Protein AF-A0A835H9G9-F1 (afdb_monomer)

Structure (mmCIF, N/CA/C/O backbone):
data_AF-A0A835H9G9-F1
#
_entry.id   AF-A0A835H9G9-F1
#
loop_
_atom_site.group_PDB
_atom_site.id
_atom_site.type_symbol
_atom_site.label_atom_id
_atom_site.label_alt_id
_atom_site.label_comp_id
_atom_site.label_asym_id
_atom_site.label_entity_id
_atom_site.label_seq_id
_atom_site.pdbx_PDB_ins_code
_atom_site.Cartn_x
_atom_site.Cartn_y
_atom_site.Cartn_z
_atom_site.occupancy
_atom_site.B_iso_or_equiv
_atom_site.auth_seq_id
_atom_site.auth_comp_id
_atom_site.auth_asym_id
_atom_site.auth_atom_id
_atom_site.pdbx_PDB_model_num
ATOM 1 N N . MET A 1 1 ? -24.952 -3.875 29.682 1.00 36.81 1 MET A N 1
ATOM 2 C CA . MET A 1 1 ? -23.754 -3.624 28.856 1.00 36.81 1 MET A CA 1
ATOM 3 C C . MET A 1 1 ? -24.243 -3.064 27.539 1.00 36.81 1 MET A 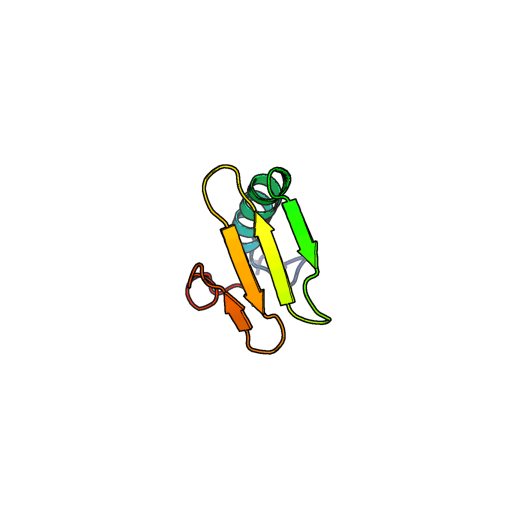C 1
ATOM 5 O O . MET A 1 1 ? -24.861 -3.796 26.782 1.00 36.8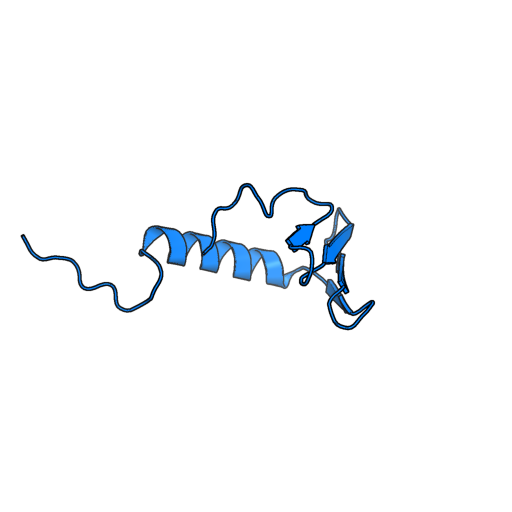1 1 MET A O 1
ATOM 9 N N . GLU A 1 2 ? -24.079 -1.764 27.313 1.00 47.78 2 GLU A N 1
ATOM 10 C CA . GLU A 1 2 ? -24.387 -1.172 26.011 1.00 47.78 2 GLU A CA 1
ATOM 11 C C . GLU A 1 2 ? -23.317 -1.621 25.017 1.00 47.78 2 GLU A C 1
ATOM 13 O O . GLU A 1 2 ? -22.142 -1.267 25.143 1.00 47.78 2 GLU A O 1
ATOM 18 N N . CYS A 1 3 ? -23.710 -2.424 24.029 1.00 55.66 3 CYS A N 1
ATOM 19 C CA . CYS A 1 3 ? -22.928 -2.555 22.811 1.00 55.66 3 CYS A CA 1
ATOM 20 C C . CYS A 1 3 ? -22.880 -1.159 22.191 1.00 55.66 3 CYS A C 1
ATOM 22 O O . CYS A 1 3 ? -23.899 -0.657 21.721 1.00 55.66 3 CYS A O 1
ATOM 24 N N . LYS A 1 4 ? -21.717 -0.499 22.249 1.00 60.84 4 LYS A N 1
ATOM 25 C CA . LYS A 1 4 ? -21.478 0.743 21.512 1.00 60.84 4 LYS A CA 1
ATOM 26 C C . LYS A 1 4 ? -21.839 0.453 20.058 1.00 60.84 4 LYS A C 1
ATOM 28 O O . LYS A 1 4 ? -21.122 -0.300 19.411 1.00 60.84 4 LYS A O 1
ATOM 33 N N . ASN A 1 5 ? -22.969 0.970 19.587 1.00 61.97 5 ASN A N 1
ATOM 34 C CA . ASN A 1 5 ? -23.421 0.765 18.218 1.00 61.97 5 ASN A CA 1
ATOM 35 C C . ASN A 1 5 ? -22.351 1.342 17.287 1.00 61.97 5 ASN A C 1
ATOM 37 O O . ASN A 1 5 ? -22.154 2.559 17.257 1.00 61.97 5 ASN A O 1
ATOM 41 N 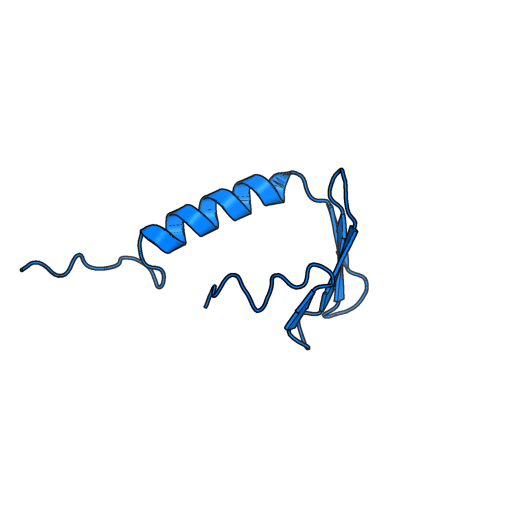N . TRP A 1 6 ? -21.608 0.476 16.594 1.00 62.44 6 TRP A N 1
ATOM 42 C CA . TRP A 1 6 ? -20.664 0.918 15.573 1.00 62.44 6 TRP A CA 1
ATOM 43 C C . TRP A 1 6 ? -21.489 1.597 14.483 1.00 62.44 6 TRP A C 1
ATOM 45 O O . TRP A 1 6 ? -22.424 1.008 13.946 1.00 62.44 6 TRP A O 1
ATOM 55 N N . LYS A 1 7 ? -21.201 2.872 14.216 1.00 68.56 7 LYS A N 1
ATOM 56 C CA . LYS A 1 7 ? -21.908 3.642 13.184 1.00 68.56 7 LYS A CA 1
ATOM 57 C C . LYS A 1 7 ? -21.376 3.343 11.779 1.00 68.56 7 LYS A C 1
ATOM 59 O O . LYS A 1 7 ? -21.989 3.760 10.803 1.00 68.56 7 LYS A O 1
ATOM 64 N N . THR A 1 8 ? -20.251 2.640 11.686 1.00 74.25 8 THR A N 1
ATOM 65 C CA . THR A 1 8 ? -19.556 2.287 10.448 1.00 74.25 8 THR A CA 1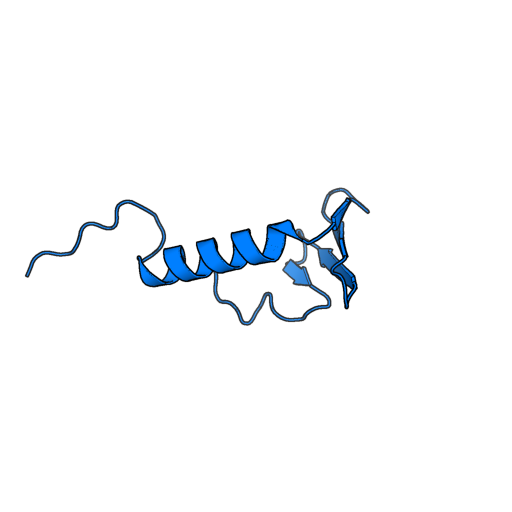
ATOM 66 C C . THR A 1 8 ? -19.113 0.820 10.492 1.00 74.25 8 THR A C 1
ATOM 68 O O . THR A 1 8 ? -19.274 0.135 11.504 1.00 74.25 8 THR A O 1
ATOM 71 N N . ILE A 1 9 ? -18.567 0.328 9.376 1.00 80.44 9 ILE A N 1
ATOM 72 C CA . ILE A 1 9 ? -18.033 -1.039 9.245 1.00 80.44 9 ILE A CA 1
ATOM 73 C C . ILE A 1 9 ? -16.750 -1.222 10.079 1.00 80.44 9 ILE A C 1
ATOM 75 O O . ILE A 1 9 ? -16.430 -2.336 10.492 1.00 80.44 9 ILE A O 1
ATOM 79 N N . LEU A 1 10 ? -16.021 -0.136 10.350 1.00 82.19 10 LEU A N 1
ATOM 80 C CA . LEU A 1 10 ? -14.768 -0.167 11.094 1.00 82.19 10 LEU A CA 1
ATOM 81 C C . LEU A 1 10 ? -15.014 0.070 12.584 1.00 82.19 10 LEU A C 1
ATOM 83 O O . LEU A 1 10 ? -15.857 0.866 12.989 1.00 82.19 10 LEU A O 1
ATOM 87 N N . CYS A 1 11 ? -14.227 -0.596 13.427 1.00 84.06 11 CYS A N 1
ATOM 88 C CA . CYS A 1 11 ? -14.210 -0.255 14.842 1.00 84.06 11 CYS A CA 1
ATOM 89 C C . CYS A 1 11 ? -13.545 1.120 15.034 1.00 84.06 11 CYS A C 1
ATOM 91 O O . CYS A 1 11 ? -12.655 1.471 14.254 1.00 84.06 11 CYS A O 1
ATOM 93 N N . PRO A 1 12 ? -13.866 1.872 16.105 1.00 84.88 12 PRO A N 1
ATOM 94 C CA . PRO A 1 12 ? -13.308 3.212 16.316 1.00 84.88 12 PRO A CA 1
ATOM 95 C C . PRO A 1 12 ? -11.773 3.276 16.258 1.00 84.88 12 PRO A C 1
ATOM 97 O O . PRO A 1 12 ? -11.201 4.255 15.793 1.00 84.88 12 PRO A O 1
ATOM 100 N N . LYS A 1 13 ? -11.082 2.211 16.687 1.00 83.88 13 LYS A N 1
ATOM 101 C CA . LYS A 1 13 ? -9.617 2.116 16.598 1.00 83.88 13 LYS A CA 1
ATOM 102 C C . LYS A 1 13 ? -9.126 2.075 15.143 1.00 83.88 13 LYS A C 1
ATOM 104 O O . LYS A 1 13 ? -8.125 2.707 14.822 1.00 83.88 13 LYS A O 1
ATOM 109 N N . MET A 1 14 ? -9.816 1.335 14.278 1.00 84.81 14 MET A N 1
ATOM 110 C CA . MET A 1 14 ? -9.477 1.240 12.857 1.00 84.81 14 MET A CA 1
ATOM 111 C C . MET A 1 14 ? -9.851 2.513 12.098 1.00 84.81 14 MET A C 1
ATOM 113 O O . MET A 1 14 ? -9.132 2.888 11.180 1.00 84.81 14 MET A O 1
ATOM 117 N N . GLU A 1 15 ? -10.913 3.215 12.505 1.00 86.50 15 GLU A N 1
ATOM 118 C CA . GLU A 1 15 ? -11.248 4.534 11.950 1.00 86.50 15 GLU A CA 1
ATOM 119 C C . GLU A 1 15 ? -10.134 5.558 12.201 1.00 86.50 15 GLU A C 1
ATOM 121 O O . GLU A 1 15 ? -9.747 6.274 11.281 1.00 86.50 15 GLU A O 1
ATOM 126 N N . VAL A 1 16 ? -9.574 5.592 13.417 1.00 87.69 16 VAL A N 1
ATOM 127 C CA . VAL A 1 16 ? -8.432 6.466 13.740 1.00 87.69 16 VAL A CA 1
ATOM 128 C C . VAL A 1 16 ? -7.214 6.105 12.888 1.00 87.69 16 VAL A C 1
ATOM 130 O O . VAL A 1 16 ? -6.652 6.985 12.242 1.00 87.69 16 VAL A O 1
ATOM 133 N N . LYS A 1 17 ? -6.864 4.812 12.800 1.00 87.00 17 LYS A N 1
ATOM 134 C CA . LYS A 1 17 ? -5.747 4.344 11.958 1.00 87.00 17 LYS A CA 1
ATOM 135 C C . LYS A 1 17 ? -5.954 4.722 10.485 1.00 87.00 17 LYS A C 1
ATOM 137 O O . LYS A 1 17 ? -5.006 5.094 9.8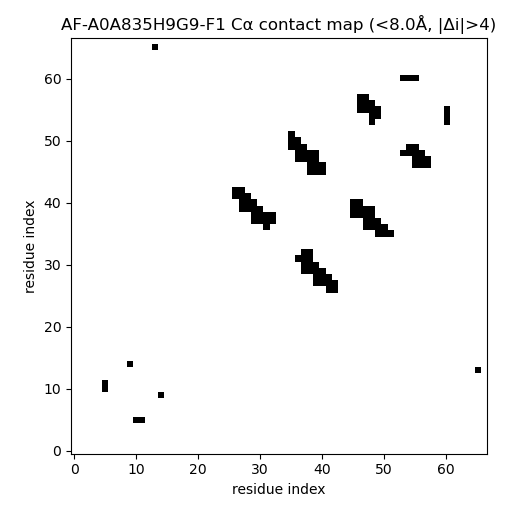00 1.00 87.00 17 LYS A O 1
ATOM 142 N N . LEU A 1 18 ? -7.191 4.644 9.988 1.00 85.62 18 LEU A N 1
ATOM 143 C CA . LEU A 1 18 ? -7.522 5.024 8.614 1.00 85.62 18 LEU A CA 1
ATOM 144 C C . LEU A 1 18 ? -7.349 6.528 8.399 1.00 85.62 18 LEU A C 1
ATOM 146 O O . LEU A 1 18 ? -6.779 6.934 7.391 1.00 85.62 18 LEU A O 1
ATOM 150 N N . ALA A 1 19 ? -7.816 7.348 9.342 1.00 88.88 19 ALA A N 1
ATOM 151 C CA . ALA A 1 19 ? -7.675 8.798 9.269 1.00 88.88 19 ALA A CA 1
ATOM 152 C C . ALA A 1 19 ? -6.198 9.226 9.243 1.00 88.88 19 ALA A C 1
ATOM 154 O O . ALA A 1 19 ? -5.826 10.064 8.424 1.00 88.88 19 ALA A O 1
ATOM 155 N N . GLU A 1 20 ? -5.351 8.604 10.068 1.00 89.12 20 GLU A N 1
ATOM 156 C CA . GLU A 1 20 ? -3.899 8.826 10.057 1.00 89.12 20 GLU A CA 1
ATOM 157 C C . GLU A 1 20 ? -3.287 8.469 8.694 1.00 89.12 20 GLU A C 1
ATOM 159 O O . GLU A 1 20 ? -2.546 9.265 8.120 1.00 89.12 20 GLU A O 1
ATOM 164 N N . LYS A 1 21 ? -3.662 7.318 8.116 1.00 84.38 21 LYS A N 1
ATOM 165 C CA . LYS A 1 21 ? -3.184 6.903 6.787 1.00 84.38 21 LYS A CA 1
ATOM 166 C C . LYS A 1 21 ? -3.648 7.824 5.662 1.00 84.38 21 LYS A C 1
ATOM 168 O O . LYS A 1 21 ? -2.885 8.068 4.732 1.00 84.38 21 LYS A O 1
ATOM 173 N N . ILE A 1 22 ? -4.869 8.353 5.742 1.00 86.44 22 ILE A N 1
ATOM 174 C CA . ILE A 1 22 ? -5.376 9.343 4.783 1.00 86.44 22 ILE A CA 1
ATOM 175 C C . ILE A 1 22 ? -4.575 10.645 4.882 1.00 86.44 22 ILE A C 1
ATOM 177 O O . ILE A 1 22 ? -4.259 11.231 3.849 1.00 86.44 22 ILE A O 1
ATOM 181 N N . GLU A 1 23 ? -4.230 11.090 6.092 1.00 90.12 23 GLU A N 1
ATOM 182 C CA . GLU A 1 23 ? -3.407 12.288 6.283 1.00 90.12 23 GLU A CA 1
ATOM 183 C C . GLU A 1 23 ? -1.993 12.093 5.720 1.00 90.12 23 GLU A C 1
ATOM 185 O O . GLU A 1 23 ? -1.515 12.937 4.964 1.00 90.12 23 GLU A O 1
ATOM 190 N N . GLU A 1 24 ? -1.358 10.949 6.002 1.00 84.56 24 GLU A N 1
ATOM 191 C CA . GLU A 1 24 ? -0.064 10.566 5.414 1.00 84.56 24 GLU A CA 1
ATOM 192 C C . GLU A 1 24 ? -0.130 10.534 3.876 1.00 84.56 24 GLU A C 1
ATOM 194 O O . GLU A 1 24 ? 0.799 10.974 3.194 1.00 84.56 24 GLU A O 1
ATOM 199 N N . ALA A 1 25 ? -1.249 10.063 3.316 1.00 85.25 25 ALA A N 1
ATOM 200 C CA . ALA A 1 25 ? -1.443 9.953 1.876 1.00 85.25 25 ALA A CA 1
ATOM 201 C C . ALA A 1 25 ? -1.651 11.306 1.163 1.00 85.25 25 ALA A C 1
ATOM 203 O O . ALA A 1 25 ? -1.610 11.362 -0.065 1.00 85.25 25 ALA A O 1
ATOM 204 N N . ARG A 1 26 ? -1.837 12.420 1.883 1.00 87.12 26 ARG A N 1
ATOM 205 C CA . ARG A 1 26 ? -1.961 13.748 1.245 1.00 87.12 26 ARG A CA 1
ATOM 206 C C . ARG A 1 26 ? -0.688 14.200 0.540 1.00 87.12 26 ARG A C 1
ATOM 208 O O . ARG A 1 26 ? -0.757 15.029 -0.363 1.00 87.12 26 ARG A O 1
ATOM 215 N N . PHE A 1 27 ? 0.456 13.662 0.950 1.00 88.00 27 PHE A N 1
ATOM 216 C CA . PHE A 1 27 ? 1.771 14.044 0.439 1.00 88.00 27 PHE A CA 1
ATOM 217 C C . PHE A 1 27 ? 2.318 13.063 -0.603 1.00 88.00 27 PHE A C 1
ATOM 219 O O . PHE A 1 27 ? 3.464 13.203 -1.028 1.00 88.00 27 PHE A O 1
ATOM 226 N N . VAL A 1 28 ? 1.528 12.068 -1.024 1.00 90.62 28 VAL A N 1
ATOM 227 C CA . VAL A 1 28 ? 1.936 11.147 -2.089 1.00 90.62 28 VAL A CA 1
ATOM 228 C C . VAL A 1 28 ? 1.375 11.548 -3.438 1.00 90.62 28 VAL A C 1
ATOM 230 O O . VAL A 1 28 ? 0.235 11.984 -3.574 1.00 90.62 28 VAL A O 1
ATOM 233 N N . THR A 1 29 ? 2.191 11.343 -4.464 1.00 94.19 29 THR A N 1
ATOM 234 C CA . THR A 1 29 ? 1.757 11.420 -5.855 1.00 94.19 29 THR A CA 1
ATOM 235 C C . THR A 1 29 ? 1.393 10.024 -6.329 1.00 94.19 29 THR A C 1
ATOM 237 O O . THR A 1 29 ? 2.162 9.084 -6.138 1.00 94.19 29 THR A O 1
ATOM 240 N N . VAL A 1 30 ? 0.230 9.884 -6.961 1.00 93.75 30 VAL A N 1
ATOM 241 C CA . VAL A 1 30 ? -0.227 8.612 -7.526 1.00 93.75 30 VAL A CA 1
ATOM 242 C C . VAL A 1 30 ? -0.382 8.762 -9.031 1.00 93.75 30 VAL A C 1
ATOM 244 O O . VAL A 1 30 ? -1.129 9.619 -9.501 1.00 93.75 30 VAL A O 1
ATOM 247 N N . ALA A 1 31 ? 0.308 7.914 -9.785 1.00 95.19 31 ALA A N 1
ATOM 248 C CA . ALA A 1 31 ? 0.174 7.813 -11.231 1.00 95.19 31 ALA A CA 1
ATOM 249 C C . ALA A 1 31 ? -0.377 6.435 -11.601 1.00 95.19 31 ALA A C 1
ATOM 251 O O . ALA A 1 31 ? 0.039 5.416 -11.052 1.00 95.19 31 ALA A O 1
ATOM 252 N N . ARG A 1 32 ? -1.321 6.392 -12.543 1.00 95.88 32 ARG A N 1
ATOM 253 C CA . ARG A 1 32 ? -1.853 5.128 -13.056 1.00 95.88 32 ARG A CA 1
ATOM 254 C C . ARG A 1 32 ? -0.943 4.605 -14.167 1.00 95.88 32 ARG A C 1
ATOM 256 O O . ARG A 1 32 ? -0.785 5.281 -15.181 1.00 95.88 32 ARG A O 1
ATOM 263 N N . SER A 1 33 ? -0.388 3.412 -13.981 1.00 92.88 33 SER A N 1
ATOM 264 C CA . SER A 1 33 ? 0.448 2.725 -14.974 1.00 92.88 33 SER A CA 1
ATOM 265 C C . SER A 1 33 ? -0.372 1.771 -15.851 1.00 92.88 33 SER A C 1
ATOM 267 O O . SER A 1 33 ? -0.071 1.628 -17.030 1.00 92.88 33 SER A O 1
ATOM 269 N N . ASP A 1 34 ? -1.412 1.147 -15.288 1.00 94.62 34 ASP A N 1
ATOM 270 C CA . ASP A 1 34 ? -2.352 0.240 -15.969 1.00 94.62 34 ASP A CA 1
ATOM 271 C C . ASP A 1 34 ? -3.737 0.312 -15.287 1.00 94.62 34 ASP A C 1
ATOM 273 O O . ASP A 1 34 ? -3.899 1.022 -14.297 1.00 94.62 34 ASP A O 1
ATOM 277 N N . GLU A 1 35 ? -4.740 -0.421 -15.770 1.00 95.94 35 GLU A N 1
ATOM 278 C CA . GLU A 1 35 ? -6.094 -0.484 -15.200 1.00 95.94 35 GLU A CA 1
ATOM 279 C C . GLU A 1 35 ? -6.082 -0.756 -13.687 1.00 95.94 35 GLU A C 1
ATOM 281 O O . GLU A 1 35 ? -6.798 -0.092 -12.936 1.00 95.94 35 GLU A O 1
ATOM 286 N N . HIS A 1 36 ? -5.212 -1.668 -13.243 1.00 94.94 36 HIS A N 1
ATOM 287 C CA . HIS A 1 36 ? -5.102 -2.096 -11.846 1.00 94.94 36 HIS A CA 1
ATOM 288 C C . HIS A 1 36 ? -3.753 -1.754 -11.196 1.00 94.94 36 HIS A C 1
ATOM 290 O O . HIS A 1 36 ? -3.559 -2.055 -10.018 1.00 94.94 36 HIS A O 1
ATOM 296 N N . VAL A 1 37 ? -2.820 -1.141 -11.937 1.00 95.44 37 VAL A N 1
ATOM 297 C CA . VAL A 1 37 ? -1.445 -0.897 -11.476 1.00 95.44 37 VAL A CA 1
ATOM 298 C C . VAL A 1 37 ? -1.187 0.595 -11.313 1.00 95.44 37 VAL A C 1
ATOM 300 O O . VAL A 1 37 ? -1.367 1.382 -12.244 1.00 95.44 37 VAL A O 1
ATOM 303 N N . PHE A 1 38 ? -0.702 0.966 -10.133 1.00 95.62 38 PHE A N 1
ATOM 304 C CA . PHE A 1 38 ? -0.438 2.340 -9.734 1.00 95.62 38 PHE A CA 1
ATOM 305 C C . PHE A 1 38 ? 0.987 2.491 -9.219 1.00 95.62 38 PHE A C 1
ATOM 307 O O . PHE A 1 38 ? 1.505 1.644 -8.489 1.00 95.62 38 PHE A O 1
ATOM 314 N N . GLN A 1 39 ? 1.595 3.611 -9.579 1.00 96.00 39 GLN A N 1
ATOM 315 C CA . GLN A 1 39 ? 2.866 4.072 -9.054 1.00 96.00 39 GLN A CA 1
ATOM 316 C C . GLN A 1 39 ? 2.582 5.112 -7.975 1.00 96.00 39 GLN A C 1
ATOM 318 O O . GLN A 1 39 ? 1.910 6.111 -8.232 1.00 96.00 39 GLN A O 1
ATOM 323 N N . VAL A 1 40 ? 3.059 4.860 -6.762 1.00 93.25 40 VAL A N 1
ATOM 324 C CA . VAL A 1 40 ? 2.883 5.738 -5.605 1.0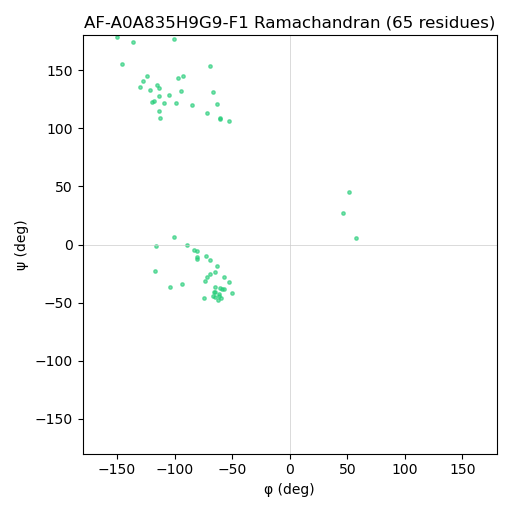0 93.25 40 VAL A CA 1
ATOM 325 C C . VAL A 1 40 ? 4.245 6.289 -5.223 1.00 93.25 40 VAL A C 1
ATOM 327 O O . VAL A 1 40 ? 5.125 5.544 -4.799 1.00 93.25 40 VAL A O 1
ATOM 330 N N . VAL A 1 41 ? 4.416 7.597 -5.360 1.00 93.50 41 VAL A N 1
ATOM 331 C CA . VAL A 1 41 ? 5.668 8.298 -5.081 1.00 93.50 41 VAL A CA 1
ATOM 332 C C . VAL A 1 41 ? 5.492 9.139 -3.822 1.00 93.50 41 VAL A C 1
ATOM 334 O O . VAL A 1 41 ? 4.617 10.000 -3.746 1.00 93.50 41 VAL A O 1
ATOM 337 N N . THR A 1 42 ? 6.331 8.873 -2.827 1.00 90.19 42 THR A N 1
ATOM 338 C CA . THR A 1 42 ? 6.525 9.708 -1.631 1.00 90.19 42 THR A CA 1
ATOM 339 C C . THR A 1 42 ? 7.796 10.544 -1.799 1.00 90.19 42 THR A C 1
ATOM 341 O O . THR A 1 42 ? 8.566 10.330 -2.731 1.00 90.19 42 THR A O 1
ATOM 344 N N . GLU A 1 43 ? 8.098 11.420 -0.840 1.00 88.62 43 GLU A N 1
ATOM 345 C CA . GLU A 1 43 ? 9.378 12.148 -0.810 1.00 88.62 43 GLU A CA 1
ATOM 346 C C . GLU A 1 43 ? 10.623 11.240 -0.795 1.00 88.62 43 GLU A C 1
ATOM 348 O O . GLU A 1 43 ? 11.694 11.661 -1.222 1.00 88.62 43 GLU A O 1
ATOM 353 N N . LYS A 1 44 ? 10.512 10.014 -0.262 1.00 89.25 44 LYS A N 1
ATOM 354 C CA . LYS A 1 44 ? 11.670 9.141 0.019 1.00 89.25 44 LYS A CA 1
ATOM 355 C C . LYS A 1 44 ? 11.683 7.838 -0.769 1.00 89.25 44 LYS A C 1
ATOM 357 O O . LYS A 1 44 ? 12.733 7.221 -0.906 1.00 89.25 44 LYS A O 1
ATOM 362 N N . HIS A 1 45 ? 10.523 7.392 -1.226 1.00 90.31 45 HIS A N 1
ATOM 363 C CA . HIS A 1 45 ? 10.331 6.067 -1.794 1.00 90.31 45 HIS A CA 1
ATOM 364 C C . HIS A 1 45 ? 9.302 6.095 -2.910 1.00 90.31 45 HIS A C 1
ATOM 366 O O . HIS A 1 45 ? 8.374 6.907 -2.908 1.00 9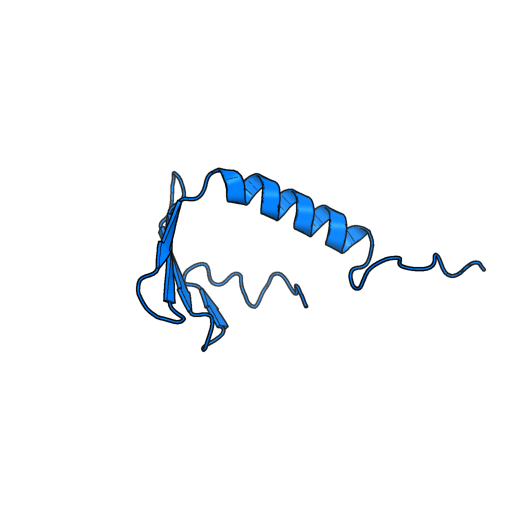0.31 45 HIS A O 1
ATOM 372 N N . GLU A 1 46 ? 9.434 5.119 -3.790 1.00 93.19 46 GLU A N 1
ATOM 373 C CA . GLU A 1 46 ? 8.499 4.829 -4.856 1.00 93.19 46 GLU A CA 1
ATOM 374 C C . GLU A 1 46 ? 7.993 3.395 -4.708 1.00 93.19 46 GLU A C 1
ATOM 376 O O . GLU A 1 46 ? 8.766 2.458 -4.484 1.00 93.19 46 GLU A O 1
ATOM 381 N N . TYR A 1 47 ? 6.680 3.230 -4.821 1.00 92.62 47 TYR A N 1
ATOM 382 C CA . TYR A 1 47 ? 6.010 1.952 -4.681 1.00 92.62 47 TYR A CA 1
ATOM 383 C C . TYR A 1 47 ? 5.192 1.634 -5.922 1.00 92.62 47 TYR A C 1
ATOM 385 O O . TYR A 1 47 ? 4.575 2.512 -6.521 1.00 92.62 47 TYR A O 1
ATOM 393 N N . ARG A 1 48 ? 5.134 0.349 -6.264 1.00 94.38 48 ARG A N 1
ATOM 394 C CA . ARG A 1 48 ? 4.180 -0.178 -7.235 1.00 94.38 48 ARG A CA 1
ATOM 395 C C . ARG A 1 48 ? 3.091 -0.919 -6.479 1.00 94.38 48 ARG A C 1
ATOM 397 O O . ARG A 1 48 ? 3.397 -1.793 -5.669 1.00 94.38 48 ARG A O 1
ATOM 404 N N . VAL A 1 49 ? 1.846 -0.577 -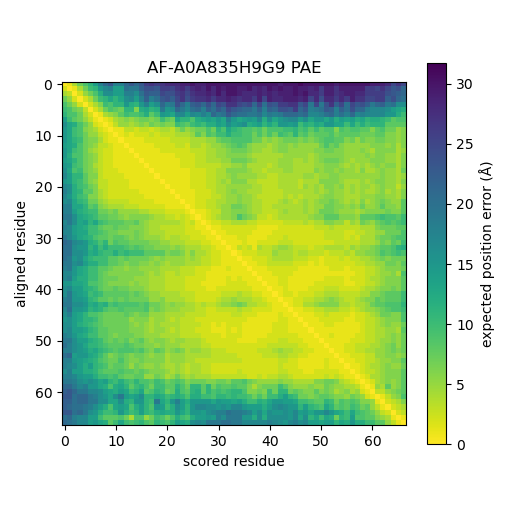6.777 1.00 92.56 49 VAL A N 1
ATOM 405 C CA . VAL A 1 49 ? 0.643 -1.161 -6.186 1.00 92.56 49 VAL A CA 1
ATOM 406 C C . VAL A 1 49 ? -0.174 -1.802 -7.301 1.00 92.56 49 VAL A C 1
ATOM 408 O O . VAL A 1 49 ? -0.536 -1.132 -8.262 1.00 92.56 49 VAL A O 1
ATOM 411 N N . ASP A 1 50 ? -0.449 -3.094 -7.177 1.00 92.81 50 ASP A N 1
ATOM 412 C CA . ASP A 1 50 ? -1.309 -3.871 -8.068 1.00 92.81 50 ASP A CA 1
ATOM 413 C C . ASP A 1 50 ? -2.567 -4.301 -7.304 1.00 92.81 50 ASP A C 1
ATOM 415 O O . ASP A 1 50 ? -2.510 -5.138 -6.396 1.00 92.81 50 ASP A O 1
ATOM 419 N N . LEU A 1 51 ? -3.701 -3.694 -7.661 1.00 90.00 51 LEU A N 1
ATOM 420 C CA . LEU A 1 51 ? -4.994 -3.943 -7.025 1.00 90.00 51 LEU A CA 1
ATOM 421 C C . LEU A 1 51 ? -5.583 -5.311 -7.363 1.00 90.00 51 LEU A C 1
ATOM 423 O O . LEU A 1 51 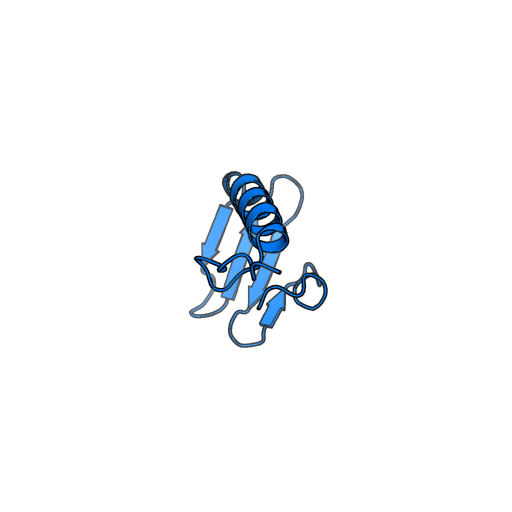? -6.314 -5.868 -6.543 1.00 90.00 51 LEU A O 1
ATOM 427 N N . LEU A 1 52 ? -5.258 -5.868 -8.530 1.00 90.50 52 LEU A N 1
ATOM 428 C CA . LEU A 1 52 ? -5.786 -7.158 -8.959 1.00 90.50 52 LEU A CA 1
ATOM 429 C C . LEU A 1 52 ? -5.105 -8.295 -8.194 1.00 90.50 52 LEU A C 1
ATOM 431 O O . LEU A 1 52 ? -5.776 -9.184 -7.670 1.00 90.50 52 LEU A O 1
ATOM 435 N N . SER A 1 53 ? -3.775 -8.242 -8.085 1.00 89.75 53 SER A N 1
ATOM 436 C CA . SER A 1 53 ? -2.995 -9.267 -7.386 1.00 89.75 53 SER A CA 1
ATOM 437 C C . SER A 1 53 ? -2.815 -8.995 -5.890 1.00 89.75 53 SER A C 1
ATOM 439 O O . SER A 1 53 ? -2.148 -9.778 -5.216 1.00 89.75 53 SER A O 1
ATOM 441 N N . ARG A 1 54 ? -3.362 -7.884 -5.371 1.00 87.81 54 ARG A N 1
ATOM 442 C CA . ARG A 1 54 ? -3.172 -7.410 -3.985 1.00 87.81 54 ARG A CA 1
ATOM 443 C C . ARG A 1 54 ? -1.696 -7.329 -3.593 1.00 87.81 54 ARG A C 1
ATOM 445 O O . ARG A 1 54 ? -1.286 -7.782 -2.524 1.00 87.81 54 ARG A O 1
ATOM 452 N N . TYR A 1 55 ? -0.883 -6.778 -4.489 1.00 87.81 55 TYR A N 1
ATOM 453 C CA . TYR A 1 55 ? 0.562 -6.692 -4.317 1.00 87.81 55 TYR A CA 1
ATOM 454 C C . TYR A 1 55 ? 1.023 -5.241 -4.179 1.00 87.81 55 TYR A C 1
ATOM 456 O O . TYR A 1 55 ? 0.624 -4.373 -4.948 1.00 87.81 55 TYR A O 1
ATOM 464 N N . CYS A 1 56 ? 1.901 -4.978 -3.212 1.00 89.31 56 CYS A N 1
ATOM 465 C CA . CYS A 1 56 ? 2.608 -3.708 -3.075 1.00 89.31 56 CYS A CA 1
ATOM 466 C C . CYS A 1 56 ? 4.093 -3.999 -2.903 1.00 89.31 56 CYS A C 1
ATOM 468 O O . CYS A 1 56 ? 4.447 -4.828 -2.065 1.00 89.31 56 CYS A O 1
ATOM 470 N N . THR A 1 57 ? 4.969 -3.269 -3.593 1.00 92.12 57 THR A N 1
ATOM 471 C CA . THR A 1 57 ? 6.426 -3.384 -3.368 1.00 92.12 57 THR A CA 1
ATOM 472 C C . THR A 1 57 ? 6.844 -2.975 -1.953 1.00 92.12 57 THR A C 1
ATOM 474 O O . THR A 1 57 ? 7.910 -3.366 -1.489 1.00 92.12 57 THR A O 1
ATOM 477 N N . CYS A 1 58 ? 5.991 -2.235 -1.240 1.00 85.94 58 CYS A N 1
ATOM 478 C CA . CYS A 1 58 ? 6.142 -1.924 0.178 1.00 85.94 58 CYS A CA 1
ATOM 479 C C . CYS A 1 58 ? 5.942 -3.131 1.111 1.00 85.94 58 CYS A C 1
ATOM 481 O O . CYS A 1 58 ? 6.241 -3.024 2.294 1.00 85.94 58 CYS A O 1
ATOM 483 N N . ASN A 1 59 ? 5.399 -4.252 0.617 1.00 80.44 59 ASN A N 1
ATOM 484 C CA . ASN A 1 59 ? 5.060 -5.470 1.368 1.00 80.44 59 ASN A CA 1
ATOM 485 C C . ASN A 1 59 ? 4.076 -5.293 2.547 1.00 80.44 59 ASN A C 1
ATOM 487 O O . ASN A 1 59 ? 3.780 -6.259 3.244 1.00 80.44 59 ASN A O 1
ATOM 491 N N . ASN A 1 60 ? 3.502 -4.101 2.742 1.00 74.00 60 ASN A N 1
ATOM 492 C CA . ASN A 1 60 ? 2.619 -3.812 3.882 1.00 74.00 60 ASN A CA 1
ATOM 493 C C . ASN A 1 60 ? 1.176 -4.297 3.705 1.00 74.00 60 ASN A C 1
ATOM 495 O O . ASN A 1 60 ? 0.422 -4.340 4.675 1.00 74.00 60 ASN A O 1
ATOM 499 N N . TRP A 1 61 ? 0.776 -4.693 2.494 1.00 70.62 61 TRP A N 1
ATOM 500 C CA . TRP A 1 61 ? -0.615 -5.072 2.224 1.00 70.62 61 TRP A CA 1
ATOM 501 C C . TRP A 1 61 ? -1.075 -6.271 3.070 1.00 70.62 61 TRP A C 1
ATOM 503 O O . TRP A 1 61 ? -2.191 -6.283 3.572 1.00 70.62 61 TRP A O 1
ATOM 513 N N . GLY A 1 62 ? -0.198 -7.251 3.299 1.00 64.12 62 GLY A N 1
ATOM 514 C CA . GLY A 1 62 ? -0.499 -8.400 4.160 1.00 64.12 62 GLY A CA 1
ATOM 515 C C . GLY A 1 62 ? -0.355 -8.132 5.662 1.00 64.12 62 GLY A C 1
ATOM 516 O O . GLY A 1 62 ? -0.650 -9.022 6.450 1.00 64.12 62 GLY A O 1
ATOM 517 N N . ILE A 1 63 ? 0.131 -6.952 6.060 1.00 64.69 63 ILE A N 1
ATOM 518 C CA . ILE A 1 63 ? 0.505 -6.636 7.448 1.00 64.69 63 ILE A CA 1
ATOM 519 C C . ILE A 1 63 ? -0.544 -5.747 8.118 1.00 64.69 63 ILE A C 1
ATOM 521 O O . ILE A 1 63 ? -0.803 -5.888 9.309 1.00 64.69 63 ILE A O 1
ATOM 525 N N . ASP A 1 64 ? -1.148 -4.817 7.373 1.00 64.94 64 ASP A N 1
ATOM 526 C CA . ASP A 1 64 ? -1.975 -3.770 7.978 1.00 64.94 64 ASP A CA 1
ATOM 527 C C . ASP A 1 64 ? -3.427 -4.174 8.288 1.00 64.94 64 ASP A C 1
ATOM 529 O O . ASP A 1 64 ? -4.127 -3.375 8.920 1.00 64.94 64 ASP A O 1
ATOM 533 N N . GLU A 1 65 ? -3.841 -5.393 7.904 1.00 58.84 65 GLU A N 1
ATOM 534 C CA . GLU A 1 65 ? -5.127 -6.050 8.231 1.00 58.84 65 GLU A CA 1
ATOM 535 C C . GLU A 1 65 ? -6.371 -5.152 8.066 1.00 58.84 65 GLU A C 1
ATOM 537 O O . GLU A 1 65 ? -7.389 -5.337 8.736 1.00 58.84 65 GLU A O 1
ATOM 542 N N . PHE A 1 66 ? -6.311 -4.157 7.176 1.00 61.72 66 PHE A N 1
ATOM 543 C CA . PHE A 1 66 ? -7.498 -3.404 6.786 1.00 61.72 66 PHE A CA 1
ATOM 544 C C . PHE A 1 66 ? -8.447 -4.341 6.014 1.00 61.72 66 PHE A C 1
ATOM 546 O O . PHE A 1 66 ? -7.963 -5.054 5.129 1.00 61.72 66 PHE A O 1
ATOM 553 N N . PRO A 1 67 ? -9.749 -4.387 6.366 1.00 53.03 67 PRO A N 1
ATOM 554 C CA . PRO A 1 67 ? -10.724 -5.245 5.692 1.00 53.03 67 PRO A CA 1
ATOM 555 C C . PRO A 1 67 ? -10.892 -4.910 4.206 1.00 53.03 67 PRO A C 1
ATOM 557 O O . PRO A 1 67 ? -10.697 -3.729 3.833 1.00 53.03 67 PRO A O 1
#

Radius of gyration: 15.03 Å; Cα contacts (8 Å, |Δi|>4): 60; chains: 1; bounding box: 36×23×45 Å

Foldseek 3Di:
DDPPPDPDPDDPVVVVVVVVVVVVQVQWDWDDPDPQWIWIDHPPDIWIAGRVVQDIPVPCSVPPPDD

pLDDT: mean 82.85, std 13.43, range [36.81, 96.0]

Nearest PDB structures (foldseek):
  2iyj-assembly1_A  TM=5.050E-01  e=1.578E+00  Escherichia coli
  7enc-assembly1_a  TM=4.543E-01  e=8.241E-01  Homo sapiens
  4yom-assembly1_A  TM=5.409E-01  e=3.023E+00  Mus musculus
  8gxs-assembly1_a  TM=4.690E-01  e=3.023E+00  Homo sapiens
  7emf-assembly1_A  TM=4.936E-01  e=4.184E+00  Homo sapiens

Secondary structure (DSSP, 8-state):
------SSSS-HHHHHHHHHHHHHGGG-EEEESSSSEEEEE-SS-EEEEETTTTEETT-GGGTS---

Organism: NCBI:txid261450

Solvent-accessible surface area (backbone atoms only — not comparable to full-atom values): 4262 Å² total; per-residue (Å²): 132,83,76,79,76,68,91,56,98,55,54,74,72,54,49,53,54,47,52,54,51,53,58,64,50,71,69,44,50,77,46,80,78,48,102,48,30,32,39,40,37,48,97,87,49,75,34,49,38,32,67,80,79,68,42,39,75,76,62,49,70,86,69,68,74,74,132

Sequence (67 aa):
MECKNWKTILCPKMEVKLAEKIEEARFVTVARSDEHVFQVVTEKHEYRVDLLSRYCTCNNWGIDEFP

Mean predicted aligned error: 7.56 Å